Protein AF-A0AA48HZG6-F1 (afdb_monomer)

Mean predicted aligned error: 2.22 Å

Organism: NCBI:txid279322

Solvent-accessible surface area (backbone atoms only — not comparable to full-atom values): 4887 Å² total; per-residue (Å²): 119,56,73,67,61,53,51,54,54,56,72,69,53,74,88,73,69,73,60,50,94,52,47,76,44,72,67,54,53,57,43,46,77,67,48,97,59,61,69,67,58,39,23,51,50,27,46,62,32,34,24,51,65,63,18,42,61,59,25,61,77,42,63,87,38,72,69,30,39,54,50,40,15,52,44,24,53,31,70,69,38,70,88,65,36,106

Radius of gyration: 12.27 Å; Cα contacts (8 Å, |Δi|>4): 100; chains: 1; bounding box: 32×27×29 Å

Secondary structure (DSSP, 8-state):
--HHHHHHHHHSSPPPPSS-SS-S-HHHHHHHHT--S-HHHHHHHHHHTT-HHHHHHHHHTTTTSHHHHHHHHHHHHHHT-TTS--

Foldseek 3Di:
DALVVLVVVLVVDDDDDQADPAFQDPVSLVVLVPYPDDLLSSLVSCVSRVVLVSNLVSLVVVPPDPSSQQSNLVSCRNNVNNVSND

Sequence (86 aa):
MKTEEVVIQLFARDLPPLEPEKPWDATLKQHIAALPEHRYVVAALHLANDDIYACHDIVQVDEGEPTADLMHALVHRREGDPFNSK

pLDDT: mean 96.77, std 2.22, range [86.31, 98.75]

Structure (mmCIF, N/CA/C/O backbone):
data_AF-A0AA48HZG6-F1
#
_entry.id   AF-A0AA48HZG6-F1
#
loop_
_atom_site.group_PDB
_atom_site.id
_atom_site.type_symbol
_atom_site.label_atom_id
_atom_site.label_alt_id
_atom_site.label_comp_id
_atom_site.label_asym_id
_atom_site.label_entity_id
_atom_site.label_seq_id
_atom_site.pdbx_PDB_ins_code
_atom_site.Cartn_x
_atom_site.Cartn_y
_atom_site.Cartn_z
_atom_site.occupancy
_atom_site.B_iso_or_equiv
_atom_site.auth_seq_id
_atom_site.auth_comp_id
_atom_site.auth_asym_id
_atom_site.auth_atom_id
_atom_site.pdbx_PDB_model_num
ATOM 1 N N . MET A 1 1 ? -13.459 -5.365 -7.925 1.00 90.62 1 MET A N 1
ATOM 2 C CA . MET A 1 1 ? -13.012 -6.637 -7.327 1.00 90.62 1 MET A CA 1
ATOM 3 C C . MET A 1 1 ? -13.326 -6.603 -5.850 1.00 90.62 1 MET A C 1
ATOM 5 O O . MET A 1 1 ? -13.364 -5.514 -5.287 1.00 90.62 1 MET A O 1
ATOM 9 N N . LYS A 1 2 ? -13.589 -7.760 -5.250 1.00 96.75 2 LYS A N 1
ATOM 10 C CA . LYS A 1 2 ? -13.686 -7.892 -3.793 1.00 96.75 2 LYS A CA 1
ATOM 11 C C . LYS A 1 2 ? -12.290 -7.962 -3.176 1.00 96.75 2 LYS A C 1
ATOM 13 O O . LYS A 1 2 ? -11.327 -8.306 -3.865 1.00 96.75 2 LYS A O 1
ATOM 18 N N . THR A 1 3 ? -12.193 -7.672 -1.884 1.00 97.62 3 THR A N 1
ATOM 19 C CA . THR A 1 3 ? -10.936 -7.699 -1.127 1.00 97.62 3 THR A CA 1
ATOM 20 C C . THR A 1 3 ? -10.244 -9.060 -1.235 1.00 97.62 3 THR A C 1
ATOM 22 O O . THR A 1 3 ? -9.044 -9.121 -1.490 1.00 97.62 3 THR A O 1
ATOM 25 N N . GLU A 1 4 ? -10.994 -10.162 -1.154 1.00 97.81 4 GLU A N 1
ATOM 26 C CA . GLU A 1 4 ? -10.441 -11.518 -1.235 1.00 97.81 4 GLU A CA 1
ATOM 27 C C . GLU A 1 4 ? -9.804 -11.812 -2.598 1.00 97.81 4 GLU A C 1
ATOM 29 O O . GLU A 1 4 ? -8.764 -12.462 -2.670 1.00 97.81 4 GLU A O 1
ATOM 34 N N . GLU A 1 5 ? -10.392 -11.308 -3.685 1.00 98.00 5 GLU A N 1
ATOM 35 C CA . GLU A 1 5 ? -9.868 -11.501 -5.042 1.00 98.00 5 GLU A CA 1
ATOM 36 C C . GLU A 1 5 ? -8.536 -10.767 -5.229 1.00 98.00 5 GLU A C 1
ATOM 38 O O . GLU A 1 5 ? -7.617 -11.302 -5.847 1.00 98.00 5 GLU A O 1
ATOM 43 N N . VAL A 1 6 ? -8.420 -9.557 -4.668 1.00 98.06 6 VAL A N 1
ATOM 44 C CA . VAL A 1 6 ? -7.178 -8.772 -4.677 1.00 98.06 6 VAL A CA 1
ATOM 45 C C . VAL A 1 6 ? -6.091 -9.492 -3.881 1.00 98.06 6 VAL A C 1
ATOM 47 O O . VAL A 1 6 ? -4.984 -9.675 -4.383 1.00 98.06 6 VAL A O 1
ATOM 50 N N . VAL A 1 7 ? -6.412 -9.953 -2.667 1.00 97.88 7 VAL A N 1
ATOM 51 C CA . VAL A 1 7 ? -5.474 -10.687 -1.804 1.00 97.88 7 VAL A CA 1
ATOM 52 C C . VAL A 1 7 ? -4.973 -11.954 -2.499 1.00 97.88 7 VAL A C 1
ATOM 54 O O . VAL A 1 7 ? -3.768 -12.180 -2.558 1.00 97.88 7 VAL A O 1
ATOM 57 N N . ILE A 1 8 ? -5.864 -12.758 -3.086 1.00 98.00 8 ILE A N 1
ATOM 58 C CA . ILE A 1 8 ? -5.465 -13.986 -3.789 1.00 98.00 8 ILE A CA 1
ATOM 59 C C . ILE A 1 8 ? -4.455 -13.686 -4.904 1.00 98.00 8 ILE A C 1
ATOM 61 O O . ILE A 1 8 ? -3.470 -14.407 -5.030 1.00 98.00 8 ILE A O 1
ATOM 65 N N . GLN A 1 9 ? -4.657 -12.623 -5.687 1.00 97.56 9 GLN A N 1
ATOM 66 C CA . GLN A 1 9 ? -3.728 -12.268 -6.764 1.00 97.56 9 GLN A CA 1
ATOM 67 C C . GLN A 1 9 ? -2.384 -11.755 -6.235 1.00 97.56 9 GLN A C 1
ATOM 69 O O . GLN A 1 9 ? -1.338 -12.224 -6.681 1.00 97.56 9 GLN A O 1
ATOM 74 N N . LEU A 1 10 ? -2.401 -10.838 -5.261 1.00 97.06 10 LEU A N 1
ATOM 75 C CA . LEU A 1 10 ? -1.181 -10.245 -4.703 1.00 97.06 10 LEU A CA 1
ATOM 76 C C . LEU A 1 10 ? -0.279 -11.271 -4.018 1.00 97.06 10 LEU A C 1
ATOM 78 O O . LEU A 1 10 ? 0.938 -11.149 -4.093 1.00 97.06 10 LEU A O 1
ATOM 82 N N . PHE A 1 11 ? -0.856 -12.271 -3.352 1.00 95.75 11 PHE A N 1
ATOM 83 C CA . PHE A 1 11 ? -0.096 -13.269 -2.595 1.00 95.75 11 PHE A CA 1
ATOM 84 C C . PHE A 1 11 ? 0.194 -14.557 -3.380 1.00 95.75 11 PHE A C 1
ATOM 86 O O . PHE A 1 11 ? 0.890 -15.432 -2.870 1.00 95.75 11 PHE A O 1
ATOM 93 N N . ALA A 1 12 ? -0.291 -14.673 -4.620 1.00 96.62 12 ALA A N 1
ATOM 94 C CA . ALA A 1 12 ? 0.078 -15.751 -5.541 1.00 96.62 12 ALA A CA 1
ATOM 95 C C . ALA A 1 12 ? 1.299 -15.415 -6.419 1.00 96.62 12 ALA A C 1
ATOM 97 O O . ALA A 1 12 ? 1.764 -16.278 -7.164 1.00 96.62 12 ALA A O 1
ATOM 98 N N . ARG A 1 13 ? 1.796 -14.172 -6.371 1.00 94.62 13 ARG A N 1
ATOM 99 C CA . ARG A 1 13 ? 2.937 -13.719 -7.177 1.00 94.62 13 ARG A CA 1
ATOM 100 C C . ARG A 1 13 ? 4.274 -14.236 -6.637 1.00 94.62 13 ARG A C 1
ATOM 102 O O . ARG A 1 13 ? 4.391 -14.578 -5.461 1.00 94.62 13 ARG A O 1
ATOM 109 N N . ASP A 1 14 ? 5.290 -14.234 -7.497 1.00 94.69 14 ASP A N 1
ATOM 110 C CA . ASP A 1 14 ? 6.673 -14.505 -7.097 1.00 94.69 14 ASP A CA 1
ATOM 111 C C . ASP A 1 14 ? 7.177 -13.478 -6.073 1.00 94.69 14 ASP A C 1
ATOM 113 O O . ASP A 1 14 ? 6.641 -12.376 -5.956 1.00 94.69 14 ASP A O 1
ATOM 117 N N . LEU A 1 15 ? 8.239 -13.822 -5.339 1.00 92.06 15 LEU A N 1
ATOM 118 C CA . LEU A 1 15 ? 8.811 -12.926 -4.334 1.00 92.06 15 LEU A CA 1
ATOM 119 C C . LEU A 1 15 ? 9.130 -11.546 -4.942 1.00 92.06 15 LEU A C 1
ATOM 121 O O . LEU A 1 15 ? 9.899 -11.473 -5.906 1.00 92.06 15 LEU A O 1
ATOM 125 N N . PRO A 1 16 ? 8.565 -10.454 -4.394 1.00 92.69 16 PRO A N 1
ATOM 126 C CA . PRO A 1 16 ? 8.800 -9.124 -4.929 1.00 92.69 16 PRO A CA 1
ATOM 127 C C . PRO A 1 16 ? 10.227 -8.643 -4.659 1.00 92.69 16 PRO A C 1
ATOM 129 O O . PRO A 1 16 ? 10.872 -9.109 -3.713 1.00 92.69 16 PRO A O 1
ATOM 132 N N . PRO A 1 17 ? 10.724 -7.675 -5.449 1.00 93.81 17 PRO A N 1
ATOM 133 C CA . PRO A 1 17 ? 11.988 -7.020 -5.149 1.00 93.81 17 PRO A CA 1
ATOM 134 C C . PRO A 1 17 ? 11.913 -6.313 -3.792 1.00 93.81 17 PRO A C 1
ATOM 136 O O . PRO A 1 17 ? 10.852 -5.840 -3.371 1.00 93.81 17 PRO A O 1
ATOM 139 N N . LEU A 1 18 ? 13.061 -6.211 -3.121 1.00 93.38 18 LEU A N 1
ATOM 140 C CA . LEU A 1 18 ? 13.151 -5.519 -1.837 1.00 93.38 18 LEU A CA 1
ATOM 141 C C . LEU A 1 18 ? 12.748 -4.044 -1.970 1.00 93.38 18 LEU A C 1
ATOM 143 O O . LEU A 1 18 ? 11.942 -3.570 -1.176 1.00 93.38 18 LEU A O 1
ATOM 147 N N . GLU A 1 19 ? 13.229 -3.373 -3.015 1.00 96.44 19 GLU A N 1
ATOM 148 C CA . GLU A 1 19 ? 12.978 -1.957 -3.298 1.00 96.44 19 GLU A CA 1
ATOM 149 C C . GLU A 1 19 ? 12.286 -1.817 -4.664 1.00 96.44 19 GLU A C 1
ATOM 151 O O . GLU A 1 19 ? 12.955 -1.767 -5.699 1.00 96.44 19 GLU A O 1
ATOM 156 N N . PRO A 1 20 ? 10.944 -1.878 -4.726 1.00 96.00 20 PRO A N 1
ATOM 157 C CA . PRO A 1 20 ? 10.227 -1.715 -5.983 1.00 96.00 20 PRO A CA 1
ATOM 158 C C . PRO A 1 20 ? 10.152 -0.248 -6.424 1.00 96.00 20 PRO A C 1
ATOM 160 O O . PRO A 1 20 ? 9.827 0.639 -5.644 1.00 96.00 20 PRO A O 1
ATOM 163 N N . GLU A 1 21 ? 10.338 -0.007 -7.721 1.00 94.81 21 GLU A N 1
ATOM 164 C CA . GLU A 1 21 ? 10.239 1.338 -8.314 1.00 94.81 21 GLU A CA 1
ATOM 165 C C . GLU A 1 21 ? 8.812 1.709 -8.756 1.00 94.81 21 GLU A C 1
ATOM 167 O O . GLU A 1 21 ? 8.510 2.869 -9.039 1.00 94.81 21 GLU A O 1
ATOM 172 N N . LYS A 1 22 ? 7.928 0.714 -8.891 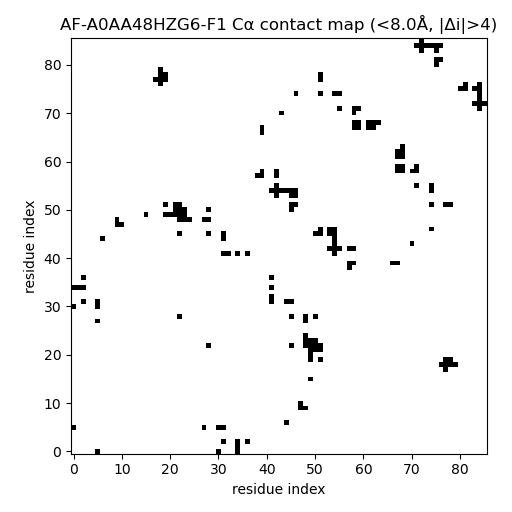1.00 96.38 22 LYS A N 1
ATOM 173 C CA . LYS A 1 22 ? 6.563 0.886 -9.398 1.00 96.38 22 LYS A CA 1
ATOM 174 C C . LYS A 1 22 ? 5.626 -0.184 -8.840 1.00 96.38 22 LYS A C 1
ATOM 176 O O . LYS A 1 22 ? 6.102 -1.269 -8.499 1.00 96.38 22 LYS A O 1
ATOM 181 N N . PRO A 1 23 ? 4.302 0.066 -8.862 1.00 97.75 23 PRO A N 1
ATOM 182 C CA . PRO A 1 23 ? 3.324 -0.963 -8.555 1.00 97.75 23 PRO A CA 1
ATOM 183 C C . PRO A 1 23 ? 3.530 -2.199 -9.429 1.00 97.75 23 PRO A C 1
ATOM 185 O O . PRO A 1 23 ? 3.777 -2.086 -10.635 1.00 97.75 23 PRO A O 1
ATOM 188 N N . TRP A 1 24 ? 3.377 -3.369 -8.823 1.00 97.88 24 TRP A N 1
ATOM 189 C CA . TRP A 1 24 ? 3.429 -4.653 -9.506 1.00 97.88 24 TRP A CA 1
ATOM 190 C C . TRP A 1 24 ? 2.323 -4.770 -10.557 1.00 97.88 24 TRP A C 1
ATOM 192 O O . TRP A 1 24 ? 2.603 -5.132 -11.700 1.00 97.88 24 TRP A O 1
ATOM 202 N N . ASP A 1 25 ? 1.098 -4.376 -10.198 1.00 97.75 25 ASP A N 1
ATOM 203 C CA . ASP A 1 25 ? -0.041 -4.317 -11.111 1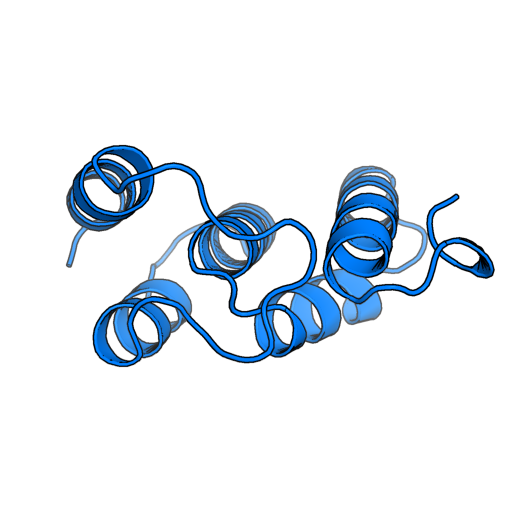.00 97.75 25 ASP A CA 1
ATOM 204 C C . ASP A 1 25 ? -0.781 -2.968 -10.999 1.00 97.75 25 ASP A C 1
ATOM 206 O O . ASP A 1 25 ? -1.350 -2.600 -9.963 1.00 97.75 25 ASP A O 1
ATOM 210 N N . ALA A 1 26 ? -0.786 -2.210 -12.099 1.00 97.19 26 ALA A N 1
ATOM 211 C CA . ALA A 1 26 ? -1.438 -0.902 -12.187 1.00 97.19 26 ALA A CA 1
ATOM 212 C C . ALA A 1 26 ? -2.978 -0.979 -12.172 1.00 97.19 26 ALA A C 1
ATOM 214 O O . ALA A 1 26 ? -3.638 -0.025 -11.758 1.00 97.19 26 ALA A O 1
ATOM 215 N N . THR A 1 27 ? -3.556 -2.102 -12.594 1.00 97.12 27 THR A N 1
ATOM 216 C CA . THR A 1 27 ? -4.997 -2.373 -12.522 1.00 97.12 27 THR A CA 1
ATOM 217 C C . THR A 1 27 ? -5.398 -2.653 -11.079 1.00 97.12 27 THR A C 1
ATOM 219 O O . THR A 1 27 ? -6.360 -2.066 -10.577 1.00 97.12 27 THR A O 1
ATOM 222 N N . LEU A 1 28 ? -4.624 -3.482 -10.367 1.00 97.75 28 LEU A N 1
ATOM 223 C CA . LEU A 1 28 ? -4.880 -3.751 -8.950 1.00 97.75 28 LEU A CA 1
ATOM 224 C C . LEU A 1 28 ? -4.766 -2.490 -8.102 1.00 97.75 28 LEU A C 1
ATOM 226 O O . LEU A 1 28 ? -5.598 -2.308 -7.221 1.00 97.75 28 LEU A O 1
ATOM 230 N N . LYS A 1 29 ? -3.838 -1.575 -8.408 1.00 98.12 29 LYS A N 1
ATOM 231 C CA . LYS A 1 29 ? -3.769 -0.257 -7.752 1.00 98.12 29 LYS A CA 1
ATOM 232 C C . LYS A 1 29 ? -5.125 0.461 -7.743 1.00 98.12 29 LYS A C 1
ATOM 234 O O . LYS A 1 29 ? -5.548 0.957 -6.702 1.00 98.12 29 LYS A O 1
ATOM 239 N N . GLN A 1 30 ? -5.819 0.499 -8.882 1.00 97.81 30 GLN A N 1
ATOM 240 C CA . GLN A 1 30 ? -7.130 1.150 -8.986 1.00 97.81 30 GLN A CA 1
ATOM 241 C C . GLN A 1 30 ? -8.206 0.398 -8.198 1.00 97.81 30 GLN A C 1
ATOM 243 O O . GLN A 1 30 ? -9.056 1.018 -7.564 1.00 97.81 30 GLN A O 1
ATOM 248 N N . HIS A 1 31 ? -8.171 -0.936 -8.223 1.00 98.38 31 HIS A N 1
ATOM 249 C CA . HIS A 1 31 ? -9.111 -1.749 -7.459 1.00 98.38 31 HIS A CA 1
ATOM 250 C C . HIS A 1 31 ? -8.913 -1.613 -5.952 1.00 98.38 31 HIS A C 1
ATOM 252 O O . HIS A 1 31 ? -9.908 -1.451 -5.254 1.00 98.38 31 HIS A O 1
ATOM 258 N N . ILE A 1 32 ? -7.665 -1.625 -5.476 1.00 98.75 32 ILE A N 1
ATOM 259 C CA . ILE A 1 32 ? -7.298 -1.448 -4.066 1.00 98.75 32 ILE A CA 1
ATOM 260 C C . ILE A 1 32 ? -7.817 -0.103 -3.553 1.00 98.75 32 ILE A C 1
ATOM 262 O O . ILE A 1 32 ? -8.516 -0.072 -2.543 1.00 9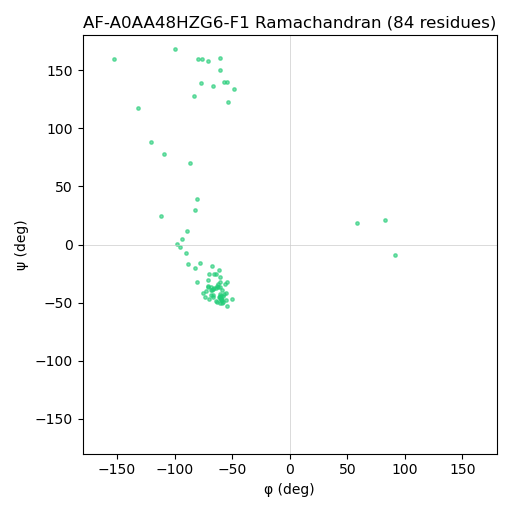8.75 32 ILE A O 1
ATOM 266 N N . ALA A 1 33 ? -7.566 0.984 -4.289 1.00 98.19 33 ALA A N 1
ATOM 267 C CA . ALA A 1 33 ? -8.009 2.327 -3.911 1.00 98.19 33 ALA A CA 1
ATOM 268 C C . ALA A 1 33 ? -9.543 2.474 -3.814 1.00 98.19 33 ALA A C 1
ATOM 270 O O . ALA A 1 33 ? -10.035 3.378 -3.144 1.00 98.19 33 ALA A O 1
ATOM 271 N N . ALA A 1 34 ? -10.302 1.602 -4.484 1.00 98.12 34 ALA A N 1
ATOM 272 C CA . ALA A 1 34 ? -11.763 1.611 -4.487 1.00 98.12 34 ALA A CA 1
ATOM 273 C C . ALA A 1 34 ? -12.395 0.615 -3.494 1.00 98.12 34 ALA A C 1
ATOM 275 O O . ALA A 1 34 ? -13.624 0.507 -3.451 1.00 98.12 34 ALA A O 1
ATOM 276 N N . LEU A 1 35 ? -11.596 -0.145 -2.734 1.00 98.50 35 LEU A N 1
ATOM 277 C CA . LEU A 1 35 ? -12.122 -1.112 -1.772 1.00 98.50 35 LEU A CA 1
ATOM 278 C C . LEU A 1 35 ? -12.847 -0.395 -0.618 1.00 98.50 35 LEU A C 1
ATOM 280 O O . LEU A 1 35 ? -12.314 0.568 -0.068 1.00 98.50 35 LEU A O 1
ATOM 284 N N . PRO A 1 36 ? -14.027 -0.878 -0.187 1.00 97.75 36 PRO A N 1
ATOM 285 C CA . PRO A 1 36 ? -14.770 -0.312 0.938 1.00 97.75 36 PRO A CA 1
ATOM 286 C C . PRO A 1 36 ? -14.218 -0.796 2.293 1.00 97.75 36 PRO A C 1
ATOM 288 O O . PRO A 1 36 ? -14.981 -1.112 3.203 1.00 97.75 36 PRO A O 1
ATOM 291 N N . GLU A 1 37 ? -12.895 -0.903 2.408 1.00 98.38 37 GLU A N 1
ATOM 292 C CA . GLU A 1 37 ? -12.198 -1.422 3.585 1.00 98.38 37 GLU A CA 1
ATOM 293 C C . GLU A 1 37 ? -11.660 -0.290 4.461 1.00 98.38 37 GLU A C 1
ATOM 295 O O . GLU A 1 37 ? -11.590 0.873 4.056 1.00 98.38 37 GLU A O 1
ATOM 300 N N . HIS A 1 38 ? -11.227 -0.631 5.676 1.00 98.00 38 HIS A N 1
ATOM 301 C CA . HIS A 1 38 ? -10.501 0.324 6.509 1.00 98.00 38 HIS A CA 1
ATOM 302 C C . HIS A 1 38 ? -9.253 0.831 5.769 1.00 98.00 38 HIS A C 1
ATOM 304 O O . HIS A 1 38 ? -8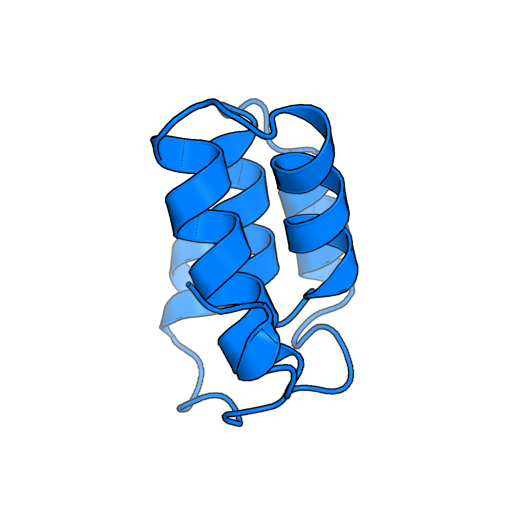.531 0.049 5.150 1.00 98.00 38 HIS A O 1
ATOM 310 N N . ARG A 1 39 ? -8.941 2.126 5.876 1.00 97.88 39 ARG A N 1
ATOM 311 C CA . ARG A 1 39 ? -7.827 2.750 5.138 1.00 97.88 39 ARG A CA 1
ATOM 312 C C . ARG A 1 39 ? -6.477 2.051 5.337 1.00 97.88 39 ARG A C 1
ATOM 314 O O . ARG A 1 39 ? -5.687 1.978 4.410 1.00 97.88 39 ARG A O 1
ATOM 321 N N . TYR A 1 40 ? -6.233 1.477 6.515 1.00 98.19 40 TYR A N 1
ATOM 322 C CA . TYR A 1 40 ? -5.012 0.708 6.795 1.00 98.19 40 TYR A CA 1
ATOM 323 C C . TYR A 1 40 ? -4.961 -0.639 6.071 1.00 98.19 40 TYR A C 1
ATOM 325 O O . TYR A 1 40 ? -3.885 -1.089 5.694 1.00 98.19 40 TYR A O 1
ATOM 333 N N . VAL A 1 41 ? -6.115 -1.260 5.817 1.00 98.44 41 VAL A N 1
ATOM 334 C CA . VAL A 1 41 ? -6.195 -2.439 4.944 1.00 98.44 41 VAL A CA 1
ATOM 335 C C . VAL A 1 41 ? -5.861 -2.024 3.512 1.00 98.44 41 VAL A C 1
ATOM 337 O O . VAL A 1 41 ? -5.044 -2.670 2.864 1.00 98.44 41 VAL A O 1
ATOM 340 N N . VAL A 1 42 ? -6.418 -0.904 3.043 1.00 98.62 42 VAL A N 1
ATOM 341 C CA . VAL A 1 42 ? -6.113 -0.342 1.717 1.00 98.62 42 VAL A CA 1
ATOM 342 C C . VAL A 1 42 ? -4.616 -0.018 1.582 1.00 98.62 42 VAL A C 1
ATOM 344 O O . VAL A 1 42 ? -3.989 -0.434 0.610 1.00 98.62 42 VAL A O 1
ATOM 347 N N . ALA A 1 43 ? -4.009 0.632 2.581 1.00 98.56 43 ALA A N 1
ATOM 348 C CA . ALA A 1 43 ? -2.575 0.927 2.613 1.00 98.56 43 ALA A CA 1
ATOM 349 C C . ALA A 1 43 ? -1.717 -0.346 2.567 1.00 98.56 43 ALA A C 1
ATOM 351 O O . ALA A 1 43 ? -0.802 -0.441 1.748 1.00 98.56 43 ALA A O 1
ATOM 352 N N . ALA A 1 44 ? -2.031 -1.348 3.392 1.00 98.44 44 ALA A N 1
ATOM 353 C CA . ALA A 1 44 ? -1.307 -2.617 3.404 1.00 98.44 44 ALA A CA 1
ATOM 354 C C . ALA A 1 44 ? -1.392 -3.345 2.052 1.00 98.44 44 ALA A C 1
ATOM 356 O O . ALA A 1 44 ? -0.410 -3.939 1.605 1.00 98.44 44 ALA A O 1
ATOM 357 N N . LEU A 1 45 ? -2.537 -3.271 1.367 1.00 98.56 45 LEU A N 1
ATOM 358 C CA . LEU A 1 45 ? -2.701 -3.844 0.030 1.00 98.56 45 LEU A CA 1
ATOM 359 C C . LEU A 1 45 ? -1.927 -3.062 -1.040 1.00 98.56 45 LEU A C 1
ATOM 361 O O . LEU A 1 45 ? -1.355 -3.689 -1.930 1.00 98.56 45 LEU A O 1
ATOM 365 N N . HIS A 1 46 ? -1.832 -1.731 -0.941 1.00 98.62 46 HIS A N 1
ATOM 366 C CA . HIS A 1 46 ? -0.930 -0.950 -1.796 1.00 98.62 46 HIS A CA 1
ATOM 367 C C . HIS A 1 46 ? 0.532 -1.366 -1.585 1.00 98.62 46 HIS A C 1
ATOM 369 O O . HIS A 1 46 ? 1.221 -1.641 -2.565 1.00 98.62 46 HIS A O 1
ATOM 375 N N . LEU A 1 47 ? 0.981 -1.525 -0.335 1.00 97.94 47 LEU A N 1
ATOM 376 C CA . LEU A 1 47 ? 2.330 -2.020 -0.031 1.00 97.94 47 LEU A CA 1
ATOM 377 C C . LEU A 1 47 ? 2.566 -3.431 -0.589 1.00 97.94 47 LEU A C 1
ATOM 379 O O . LEU A 1 47 ? 3.615 -3.706 -1.171 1.00 97.94 47 LEU A O 1
ATOM 383 N N . ALA A 1 48 ? 1.584 -4.324 -0.452 1.00 97.50 48 ALA A N 1
ATOM 384 C CA . ALA A 1 48 ? 1.640 -5.671 -1.013 1.00 97.50 48 ALA A CA 1
ATOM 385 C C . ALA A 1 48 ? 1.654 -5.677 -2.552 1.00 97.50 48 ALA A C 1
ATOM 387 O O . ALA A 1 48 ? 2.198 -6.610 -3.137 1.00 97.50 48 ALA A O 1
ATOM 388 N N . ASN A 1 49 ? 1.110 -4.642 -3.198 1.00 98.25 49 ASN A N 1
ATOM 389 C CA . ASN A 1 49 ? 1.176 -4.402 -4.641 1.00 98.25 49 ASN A CA 1
ATOM 390 C C . ASN A 1 49 ? 2.409 -3.588 -5.066 1.00 98.25 49 ASN A C 1
ATOM 392 O O . ASN A 1 49 ? 2.454 -3.113 -6.196 1.00 98.25 49 ASN A O 1
ATOM 396 N N . ASP A 1 50 ? 3.392 -3.389 -4.185 1.00 98.00 50 ASP A N 1
ATOM 397 C CA . ASP A 1 50 ? 4.579 -2.567 -4.447 1.00 98.00 50 ASP A CA 1
ATOM 398 C C . ASP A 1 50 ? 4.261 -1.094 -4.807 1.00 98.00 50 ASP A C 1
ATOM 400 O O . ASP A 1 50 ? 5.086 -0.371 -5.361 1.00 98.00 50 ASP A O 1
ATOM 404 N N . ASP A 1 51 ? 3.057 -0.619 -4.483 1.00 98.19 51 ASP A N 1
ATOM 405 C CA . ASP A 1 51 ? 2.628 0.767 -4.672 1.00 98.19 51 ASP A CA 1
ATOM 406 C C . ASP A 1 51 ? 3.025 1.609 -3.457 1.00 98.19 51 ASP A C 1
ATOM 408 O O . ASP A 1 51 ? 2.190 2.004 -2.637 1.00 98.19 51 ASP A O 1
ATOM 412 N N . ILE A 1 52 ? 4.336 1.832 -3.337 1.00 97.88 52 ILE A N 1
ATOM 413 C CA . ILE A 1 52 ? 4.974 2.483 -2.186 1.00 97.88 52 ILE A CA 1
ATOM 414 C C . ILE A 1 52 ? 4.359 3.856 -1.918 1.00 97.88 52 ILE A C 1
ATOM 416 O O . ILE A 1 52 ? 3.942 4.116 -0.794 1.00 97.88 52 ILE A O 1
ATOM 420 N N . TYR A 1 53 ? 4.199 4.680 -2.957 1.00 97.38 53 TYR A N 1
ATOM 421 C CA . TYR A 1 53 ? 3.641 6.028 -2.832 1.00 97.38 53 TYR A CA 1
ATOM 422 C C . TYR A 1 53 ? 2.222 6.041 -2.259 1.00 97.38 53 TYR A C 1
ATOM 424 O O . TYR A 1 53 ? 1.943 6.799 -1.340 1.00 97.38 53 TYR A O 1
ATOM 432 N N . ALA A 1 54 ? 1.325 5.181 -2.754 1.00 98.19 54 ALA A N 1
ATOM 433 C CA . ALA A 1 54 ? -0.049 5.164 -2.256 1.00 98.19 54 ALA A CA 1
ATOM 434 C C . ALA A 1 54 ? -0.131 4.660 -0.808 1.00 98.19 54 ALA A C 1
ATOM 436 O O . ALA A 1 54 ? -0.934 5.167 -0.029 1.00 98.19 54 ALA A O 1
ATOM 437 N N . CYS A 1 55 ? 0.699 3.680 -0.433 1.00 98.38 55 CYS A N 1
ATOM 438 C CA . CYS A 1 55 ? 0.785 3.253 0.959 1.00 98.38 55 CYS A CA 1
ATOM 439 C C . CYS A 1 55 ? 1.299 4.392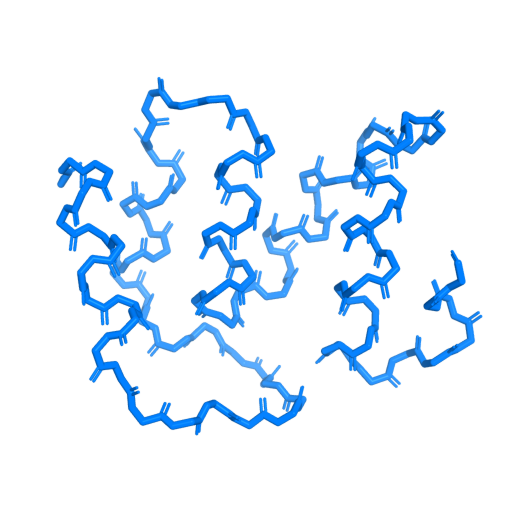 1.851 1.00 98.38 55 CYS A C 1
ATOM 441 O O . CYS A 1 55 ? 0.651 4.711 2.847 1.00 98.38 55 CYS A O 1
ATOM 443 N N . HIS A 1 56 ? 2.407 5.024 1.446 1.00 98.19 56 HIS A N 1
ATOM 444 C CA . HIS A 1 56 ? 3.042 6.140 2.142 1.00 98.19 56 HIS A CA 1
ATOM 445 C C . HIS A 1 56 ? 2.059 7.288 2.390 1.00 98.19 56 HIS A C 1
ATOM 447 O O . HIS A 1 56 ? 1.846 7.670 3.536 1.00 98.19 56 HIS A O 1
ATOM 453 N N . ASP A 1 57 ? 1.374 7.760 1.346 1.00 98.25 57 ASP A N 1
ATOM 454 C CA . ASP A 1 57 ? 0.416 8.865 1.443 1.00 98.25 57 ASP A CA 1
ATOM 455 C C . ASP A 1 57 ? -0.729 8.561 2.423 1.00 98.25 57 ASP A C 1
ATOM 457 O O . ASP A 1 57 ? -1.161 9.438 3.171 1.00 98.25 57 ASP A O 1
ATOM 461 N N . ILE A 1 58 ? -1.234 7.320 2.442 1.00 98.31 58 ILE A N 1
ATOM 462 C CA . ILE A 1 58 ? -2.333 6.945 3.340 1.00 98.31 58 ILE A CA 1
ATOM 463 C C . ILE A 1 58 ? -1.876 6.946 4.799 1.00 98.31 58 ILE A C 1
ATOM 465 O O . ILE A 1 58 ? -2.639 7.411 5.649 1.00 98.31 58 ILE A O 1
ATOM 469 N N . VAL A 1 59 ? -0.696 6.400 5.101 1.00 98.06 59 VAL A N 1
ATOM 470 C CA . VAL A 1 59 ? -0.227 6.265 6.491 1.00 98.06 59 VAL A CA 1
ATOM 471 C C . VAL A 1 59 ? 0.368 7.561 7.029 1.00 98.06 59 VAL A C 1
ATOM 473 O O . VAL A 1 59 ? 0.131 7.876 8.188 1.00 98.06 59 VAL A O 1
ATOM 476 N N . GLN A 1 60 ? 1.006 8.374 6.181 1.00 97.56 60 GLN A N 1
ATOM 477 C CA . GLN A 1 60 ? 1.574 9.669 6.569 1.00 97.56 60 GLN A CA 1
ATOM 478 C C . GLN A 1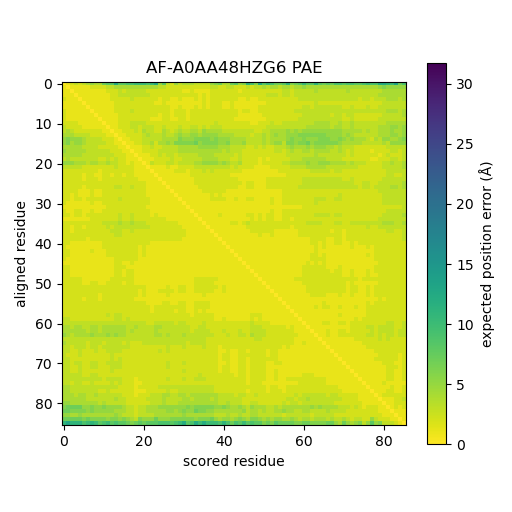 60 ? 0.504 10.642 7.096 1.00 97.56 60 GLN A C 1
ATOM 480 O O . GLN A 1 60 ? 0.758 11.465 7.969 1.00 97.56 60 GLN A O 1
ATOM 485 N N . VAL A 1 61 ? -0.727 10.560 6.583 1.00 97.88 61 VAL A N 1
ATOM 486 C CA . VAL A 1 61 ? -1.842 11.400 7.060 1.00 97.88 61 VAL A CA 1
ATOM 487 C C . VAL A 1 61 ? -2.210 11.109 8.523 1.00 97.88 61 VAL A C 1
ATOM 489 O O . VAL A 1 61 ? -2.742 11.998 9.188 1.00 97.88 61 VAL A O 1
ATOM 492 N N . ASP A 1 62 ? -1.923 9.902 9.017 1.00 96.88 62 ASP A N 1
ATOM 493 C CA . ASP A 1 62 ? -2.254 9.452 10.374 1.00 96.88 62 ASP A CA 1
ATOM 494 C C . ASP A 1 62 ? -0.993 9.261 11.250 1.00 96.88 62 ASP A C 1
ATOM 496 O O . ASP A 1 62 ? -1.029 8.497 12.216 1.00 96.88 62 ASP A O 1
ATOM 500 N N . GLU A 1 63 ? 0.114 9.949 10.935 1.00 95.56 63 GLU A N 1
ATOM 501 C CA . GLU A 1 63 ? 1.339 9.948 11.756 1.00 95.56 63 GLU A CA 1
ATOM 502 C C . GLU A 1 63 ? 1.037 10.196 13.24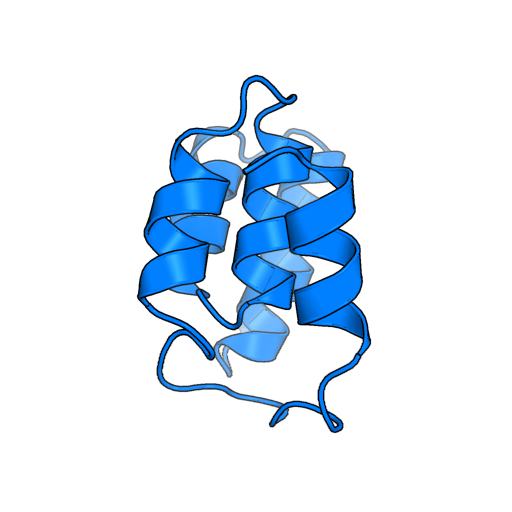6 1.00 95.56 63 GLU A C 1
ATOM 504 O O . GLU A 1 63 ? 0.286 11.104 13.625 1.00 95.56 63 GLU A O 1
ATOM 509 N N . GLY A 1 64 ? 1.654 9.387 14.108 1.00 96.50 64 GLY A N 1
ATOM 510 C CA . GLY A 1 64 ? 1.421 9.348 15.549 1.00 96.50 64 GLY A CA 1
ATOM 511 C C . GLY A 1 64 ? 0.350 8.344 15.984 1.00 96.50 64 GLY A C 1
ATOM 512 O O . GLY A 1 64 ? 0.201 8.098 17.187 1.00 96.50 64 GLY A O 1
ATOM 513 N N . GLU A 1 65 ? -0.397 7.744 15.050 1.00 98.00 65 GLU A N 1
ATOM 514 C CA . GLU A 1 65 ? -1.185 6.548 15.337 1.00 98.00 65 GLU A CA 1
ATOM 515 C C . GLU A 1 65 ? -0.287 5.299 15.238 1.00 98.00 65 GLU A C 1
ATOM 517 O O . GLU A 1 65 ? 0.358 5.085 14.212 1.00 98.00 65 GLU A O 1
ATOM 522 N N . PRO A 1 66 ? -0.252 4.424 16.264 1.00 97.81 66 PRO A N 1
ATOM 523 C CA . PRO A 1 66 ? 0.710 3.321 16.314 1.00 97.81 66 PRO A CA 1
ATOM 524 C C . PRO A 1 66 ? 0.704 2.364 15.112 1.00 97.81 66 PRO A C 1
ATOM 526 O O . PRO A 1 66 ? 1.747 1.819 14.749 1.00 97.81 66 PRO A O 1
ATOM 529 N N . THR A 1 67 ? -0.459 2.109 14.513 1.00 97.38 67 THR A N 1
ATOM 530 C CA . THR A 1 67 ? -0.585 1.217 13.353 1.00 97.38 67 THR A CA 1
ATOM 531 C C . THR A 1 67 ? -0.083 1.892 12.078 1.00 97.38 67 THR A C 1
ATOM 533 O O . THR A 1 67 ? 0.608 1.246 11.285 1.00 97.38 67 THR A O 1
ATOM 536 N N . ALA A 1 68 ? -0.401 3.175 11.890 1.00 97.81 68 ALA A N 1
ATOM 537 C CA . ALA A 1 68 ? 0.130 4.000 10.814 1.00 97.81 68 ALA A CA 1
ATOM 538 C C . ALA A 1 68 ? 1.653 4.109 10.912 1.00 97.81 68 ALA A C 1
ATOM 540 O O . ALA A 1 68 ? 2.318 3.756 9.944 1.00 97.81 68 ALA A O 1
ATOM 541 N N . ASP A 1 69 ? 2.198 4.452 12.083 1.00 98.00 69 ASP A N 1
ATOM 542 C CA . ASP A 1 69 ? 3.645 4.573 12.316 1.00 98.00 69 ASP A CA 1
ATOM 543 C C . ASP A 1 69 ? 4.380 3.261 11.996 1.00 98.00 69 ASP A C 1
ATOM 545 O O . ASP A 1 69 ? 5.394 3.247 11.295 1.00 98.00 69 ASP A O 1
ATOM 549 N N . LEU A 1 70 ? 3.828 2.120 12.432 1.00 97.56 70 LEU A N 1
ATOM 550 C CA . LEU A 1 70 ? 4.393 0.809 12.111 1.00 97.56 70 LEU A CA 1
ATOM 551 C C . LEU A 1 70 ? 4.415 0.552 10.598 1.00 97.56 70 LEU A C 1
ATOM 553 O O . LEU A 1 70 ? 5.420 0.075 10.067 1.00 97.56 70 LEU A O 1
ATOM 557 N N . MET A 1 71 ? 3.316 0.827 9.890 1.00 97.50 71 MET A N 1
ATOM 558 C CA . MET A 1 71 ? 3.290 0.664 8.435 1.00 97.50 71 MET A CA 1
ATOM 559 C C . MET A 1 71 ? 4.210 1.658 7.734 1.00 97.50 71 MET A C 1
ATOM 561 O O . MET A 1 71 ? 4.881 1.268 6.785 1.00 97.50 71 MET A O 1
ATOM 565 N N . HIS A 1 72 ? 4.293 2.897 8.207 1.00 97.75 72 HIS A N 1
ATOM 566 C CA . HIS A 1 72 ? 5.169 3.932 7.667 1.00 97.75 72 HIS A CA 1
ATOM 567 C C . HIS A 1 72 ? 6.636 3.495 7.736 1.00 97.75 72 HIS A C 1
ATOM 569 O O . HIS A 1 72 ? 7.350 3.514 6.730 1.00 97.75 72 HIS A O 1
ATOM 57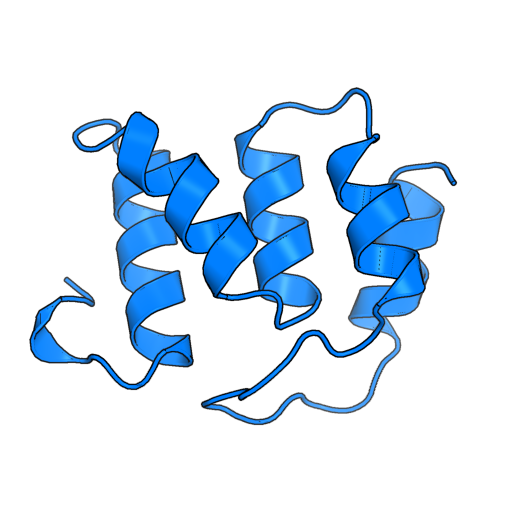5 N N . ALA A 1 73 ? 7.047 2.926 8.870 1.00 97.50 73 ALA A N 1
ATOM 576 C CA . ALA A 1 73 ? 8.367 2.331 9.033 1.00 97.50 73 ALA A CA 1
ATOM 577 C C . ALA A 1 73 ? 8.615 1.136 8.086 1.00 97.50 73 ALA A C 1
ATOM 579 O O . ALA A 1 73 ? 9.748 0.908 7.647 1.00 97.50 73 ALA A O 1
ATOM 580 N N . LEU A 1 74 ? 7.591 0.335 7.765 1.00 96.50 74 LEU A N 1
ATOM 581 C CA . LEU A 1 74 ? 7.694 -0.758 6.785 1.00 96.50 74 LEU A CA 1
ATOM 582 C C . LEU A 1 74 ? 7.782 -0.237 5.345 1.00 96.50 74 LEU A C 1
ATOM 584 O O . LEU A 1 74 ? 8.564 -0.772 4.558 1.00 96.50 74 LEU A O 1
ATOM 588 N N . VAL A 1 75 ? 7.019 0.805 5.014 1.00 97.00 75 VAL A N 1
ATOM 589 C CA . VAL A 1 75 ? 7.039 1.477 3.709 1.00 97.00 75 VAL A CA 1
ATOM 590 C C . VAL A 1 75 ? 8.435 2.011 3.418 1.00 97.00 75 VAL A C 1
ATOM 592 O O . VAL A 1 75 ? 9.003 1.652 2.390 1.00 97.00 75 VAL A O 1
ATOM 595 N N . HIS A 1 76 ? 9.047 2.742 4.352 1.00 97.81 76 HIS A N 1
ATOM 596 C CA . HIS A 1 76 ? 10.395 3.286 4.168 1.00 97.81 76 HIS A CA 1
ATOM 597 C C . HIS A 1 76 ? 11.474 2.208 3.951 1.00 97.81 76 HIS A C 1
ATOM 599 O O . HIS A 1 76 ? 12.440 2.438 3.224 1.00 97.81 76 HIS A O 1
ATOM 605 N N . ARG A 1 77 ? 11.300 0.981 4.476 1.00 95.88 77 ARG A N 1
ATOM 606 C CA . ARG A 1 77 ? 12.197 -0.149 4.136 1.00 95.88 77 ARG A CA 1
ATOM 607 C C . ARG A 1 77 ? 12.095 -0.560 2.672 1.00 95.88 77 ARG A C 1
ATOM 609 O O . ARG A 1 77 ? 13.099 -0.954 2.094 1.00 95.88 77 ARG A O 1
ATOM 616 N N . ARG A 1 78 ? 10.888 -0.523 2.102 1.00 96.19 78 ARG A N 1
ATOM 617 C CA . ARG A 1 78 ? 10.641 -0.850 0.691 1.00 96.19 78 ARG A CA 1
ATOM 618 C C . ARG A 1 78 ? 10.945 0.336 -0.233 1.00 96.19 78 ARG A C 1
ATOM 620 O O . ARG A 1 78 ? 11.176 0.124 -1.410 1.00 96.19 78 ARG A O 1
ATOM 627 N N . GLU A 1 79 ? 10.970 1.560 0.286 1.00 95.19 79 GLU A N 1
ATOM 628 C CA . GLU A 1 79 ? 11.370 2.767 -0.453 1.00 95.19 79 GLU A CA 1
ATOM 629 C C . GLU A 1 79 ? 12.897 2.911 -0.597 1.00 95.19 79 GLU A C 1
ATOM 631 O O . GLU A 1 79 ? 13.371 3.682 -1.426 1.00 95.19 79 GLU A O 1
ATOM 636 N N . GLY A 1 80 ? 13.677 2.171 0.200 1.00 93.94 80 GLY A N 1
ATOM 637 C CA . GLY A 1 80 ? 15.131 2.342 0.270 1.00 93.94 80 GLY A CA 1
ATOM 638 C C . GLY A 1 80 ? 15.565 3.483 1.202 1.00 93.94 80 GLY A C 1
ATOM 639 O O . GLY A 1 80 ? 16.692 3.966 1.095 1.00 93.94 80 GLY A O 1
ATOM 640 N N . ASP A 1 81 ? 14.705 3.898 2.142 1.00 95.25 81 ASP A N 1
ATOM 641 C CA . ASP A 1 81 ? 14.991 4.914 3.164 1.00 95.25 81 ASP A CA 1
ATOM 642 C C . ASP A 1 81 ? 15.114 4.292 4.572 1.00 95.25 81 ASP A C 1
ATOM 644 O O . ASP A 1 81 ? 14.214 4.370 5.415 1.00 95.25 81 ASP A O 1
ATOM 648 N N . PRO A 1 82 ? 16.250 3.649 4.896 1.00 89.75 82 PRO A N 1
ATOM 649 C CA . PRO A 1 82 ? 16.419 2.996 6.187 1.00 89.75 82 PRO A CA 1
ATOM 650 C C . PRO A 1 82 ? 16.470 3.987 7.360 1.00 89.75 82 PRO A C 1
ATOM 652 O O . P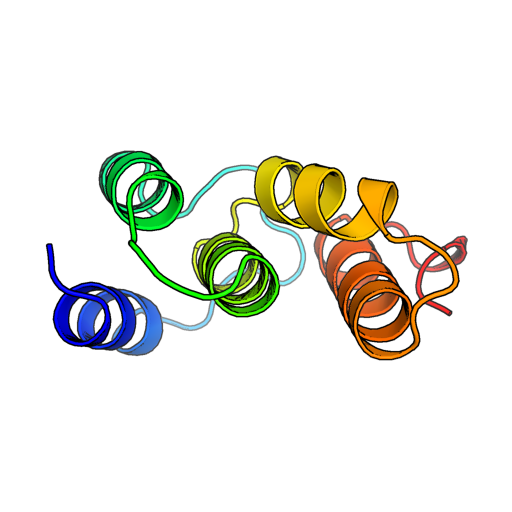RO A 1 82 ? 16.253 3.575 8.502 1.00 89.75 82 PRO A O 1
ATOM 655 N N . PHE A 1 83 ? 16.740 5.275 7.124 1.00 94.38 83 PHE A N 1
ATOM 656 C CA . PHE A 1 83 ? 16.845 6.266 8.197 1.00 94.38 83 PHE A CA 1
ATOM 657 C C . PHE A 1 83 ? 15.486 6.583 8.820 1.00 94.38 83 PHE A C 1
ATOM 659 O O . PHE A 1 83 ? 15.423 6.725 10.047 1.00 94.38 83 PHE A O 1
ATOM 666 N N . ASN A 1 84 ? 14.437 6.606 7.993 1.00 93.38 84 ASN A N 1
ATOM 667 C CA . ASN A 1 84 ? 13.050 6.847 8.397 1.00 93.38 84 ASN A CA 1
ATOM 668 C C . ASN A 1 84 ? 12.254 5.555 8.668 1.00 93.38 84 ASN A C 1
ATOM 670 O O . ASN A 1 84 ? 11.080 5.592 9.002 1.00 93.38 84 ASN A O 1
ATOM 674 N N . SER A 1 85 ? 12.897 4.388 8.609 1.00 91.12 85 SER A N 1
ATOM 675 C CA . SER A 1 85 ? 12.264 3.083 8.859 1.00 91.12 85 SER A CA 1
ATOM 676 C C . SER A 1 85 ? 12.117 2.674 10.343 1.00 91.12 85 SER A C 1
ATOM 678 O O . SER A 1 85 ? 12.195 1.482 10.676 1.00 91.12 85 SER A O 1
ATOM 680 N N . LYS A 1 86 ? 11.974 3.631 11.262 1.00 86.31 86 LYS A N 1
ATOM 681 C CA . LYS A 1 86 ? 12.051 3.392 12.716 1.00 86.31 86 LYS A CA 1
ATOM 682 C C . LYS A 1 86 ? 10.700 3.398 13.399 1.00 86.31 86 LYS A C 1
ATOM 684 O O . LYS A 1 86 ? 9.852 4.201 12.977 1.00 86.31 86 LYS A O 1
#